Protein AF-A0AAX3JDV5-F1 (afdb_monomer_lite)

Structure (mmCIF, N/CA/C/O backbone):
data_AF-A0AAX3JDV5-F1
#
_entry.id   AF-A0AAX3JDV5-F1
#
loop_
_atom_site.group_PDB
_atom_site.id
_atom_site.type_symbol
_atom_site.label_atom_id
_atom_site.label_alt_id
_atom_site.label_comp_id
_atom_site.label_asym_id
_atom_site.label_entity_id
_atom_site.label_seq_id
_atom_site.pdbx_PDB_ins_code
_atom_site.Cartn_x
_atom_site.Cartn_y
_atom_site.Cartn_z
_atom_site.occupancy
_atom_site.B_iso_or_equiv
_atom_site.auth_seq_id
_atom_site.auth_comp_id
_atom_site.auth_asym_id
_atom_site.auth_atom_id
_atom_site.pdbx_PDB_model_num
ATOM 1 N N . MET A 1 1 ? 34.521 -26.879 -73.288 1.00 40.56 1 MET A N 1
ATOM 2 C CA . MET A 1 1 ? 34.989 -26.476 -71.945 1.00 40.56 1 MET A CA 1
ATOM 3 C C . MET A 1 1 ? 34.857 -24.958 -71.845 1.00 40.56 1 MET A C 1
ATOM 5 O O . MET A 1 1 ? 35.763 -24.247 -72.242 1.00 40.56 1 MET A O 1
ATOM 9 N N . LEU A 1 2 ? 33.688 -24.451 -71.444 1.00 40.28 2 LEU A N 1
ATOM 10 C CA . LEU A 1 2 ? 33.429 -23.014 -71.274 1.00 40.28 2 LEU A CA 1
ATOM 11 C C . LEU A 1 2 ? 32.658 -22.839 -69.963 1.00 40.28 2 LEU A C 1
ATOM 13 O O . LEU A 1 2 ? 31.468 -23.129 -69.880 1.00 40.28 2 LEU A O 1
ATOM 17 N N . LEU A 1 3 ? 33.389 -22.445 -68.921 1.00 43.69 3 LEU A N 1
ATOM 18 C CA . LEU A 1 3 ? 32.857 -22.092 -67.609 1.00 43.69 3 LEU A CA 1
ATOM 19 C C . LEU A 1 3 ? 32.159 -20.732 -67.720 1.00 43.69 3 LEU A C 1
ATOM 21 O O . LEU A 1 3 ? 32.813 -19.690 -67.761 1.00 43.69 3 LEU A O 1
ATOM 25 N N . ALA A 1 4 ? 30.828 -20.742 -67.772 1.00 42.66 4 ALA A N 1
ATOM 26 C CA . ALA A 1 4 ? 30.018 -19.539 -67.645 1.00 42.66 4 ALA A CA 1
ATOM 27 C C . ALA A 1 4 ? 30.110 -19.026 -66.200 1.00 42.66 4 ALA A C 1
ATOM 29 O O . ALA A 1 4 ? 29.504 -19.572 -65.279 1.00 42.66 4 ALA A O 1
ATOM 30 N N . ARG A 1 5 ? 30.907 -17.976 -65.991 1.00 49.28 5 ARG A N 1
ATOM 31 C CA . ARG A 1 5 ? 30.985 -17.255 -64.718 1.00 49.28 5 ARG A CA 1
ATOM 32 C C . ARG A 1 5 ? 29.716 -16.411 -64.584 1.00 49.28 5 ARG A C 1
ATOM 34 O O . ARG A 1 5 ? 29.619 -15.325 -65.148 1.00 49.28 5 ARG A O 1
ATOM 41 N N . GLN A 1 6 ? 28.714 -16.961 -63.907 1.00 55.41 6 GLN A N 1
ATOM 42 C CA . GLN A 1 6 ? 27.425 -16.317 -63.680 1.00 55.41 6 GLN A CA 1
ATOM 43 C C . GLN A 1 6 ? 27.610 -15.201 -62.641 1.00 55.41 6 GLN A C 1
ATOM 45 O O . GLN A 1 6 ? 27.758 -15.454 -61.448 1.00 55.41 6 GLN A O 1
ATOM 50 N N . TRP A 1 7 ? 27.686 -13.956 -63.109 1.00 59.88 7 TRP A N 1
ATOM 51 C CA . TRP A 1 7 ? 27.757 -12.788 -62.238 1.00 59.88 7 TRP A CA 1
ATOM 52 C C . TRP A 1 7 ? 26.386 -12.560 -61.603 1.00 59.88 7 TRP A C 1
ATOM 54 O O . TRP A 1 7 ? 25.386 -12.414 -62.308 1.00 59.88 7 TRP A O 1
ATOM 64 N N . ALA A 1 8 ? 26.332 -12.546 -60.271 1.00 62.59 8 ALA A N 1
ATOM 65 C CA . ALA A 1 8 ? 25.119 -12.182 -59.553 1.00 62.59 8 ALA A CA 1
ATOM 66 C C . ALA A 1 8 ? 24.704 -10.749 -59.945 1.00 62.59 8 ALA A C 1
ATOM 68 O O . ALA A 1 8 ? 25.560 -9.859 -59.978 1.00 62.59 8 ALA A O 1
ATOM 69 N N . PRO A 1 9 ? 23.419 -10.499 -60.247 1.00 75.50 9 PRO A N 1
ATOM 70 C CA . PRO A 1 9 ? 22.960 -9.169 -60.619 1.00 75.50 9 PRO A CA 1
ATOM 71 C C . PRO A 1 9 ? 23.197 -8.191 -59.463 1.00 75.50 9 PRO A C 1
ATOM 73 O O . PRO A 1 9 ? 22.942 -8.506 -58.299 1.00 75.50 9 PRO A O 1
ATOM 76 N N . TRP A 1 10 ? 23.677 -6.987 -59.783 1.00 65.50 10 TRP A N 1
ATOM 77 C CA . TRP A 1 10 ? 24.029 -5.941 -58.812 1.00 65.50 10 TRP A CA 1
ATOM 78 C C . TRP A 1 10 ? 22.911 -5.628 -57.803 1.00 65.50 10 TRP A C 1
ATOM 80 O O . TRP A 1 10 ? 23.190 -5.270 -56.661 1.00 65.50 10 TRP A O 1
ATOM 90 N N . SER A 1 11 ? 21.648 -5.839 -58.179 1.00 68.88 11 SER A N 1
ATOM 91 C CA . SER A 1 11 ? 20.483 -5.724 -57.295 1.00 68.88 11 SER A CA 1
ATOM 92 C C . SER A 1 11 ? 20.517 -6.690 -56.102 1.00 68.88 11 SER A C 1
ATOM 94 O O . SER A 1 11 ? 20.148 -6.295 -54.996 1.00 68.88 11 SER A O 1
ATOM 96 N N . VAL A 1 12 ? 21.009 -7.918 -56.296 1.00 73.69 12 VAL A N 1
ATOM 97 C CA . VAL A 1 12 ? 21.132 -8.948 -55.249 1.00 73.69 12 VAL A CA 1
ATOM 98 C C . VAL A 1 12 ? 22.299 -8.635 -54.314 1.00 73.69 12 VAL A C 1
ATOM 100 O O . VAL A 1 12 ? 22.185 -8.780 -53.100 1.00 73.69 12 VAL A O 1
ATOM 103 N N . VAL A 1 13 ? 23.411 -8.124 -54.847 1.00 75.12 13 VAL A N 1
ATOM 104 C CA . VAL A 1 13 ? 24.546 -7.691 -54.015 1.00 75.12 13 VAL A CA 1
ATOM 105 C C . VAL A 1 13 ? 24.134 -6.521 -53.118 1.00 75.12 13 VAL A C 1
ATOM 107 O O . VAL A 1 13 ? 24.402 -6.527 -51.917 1.00 75.12 13 VAL A O 1
ATOM 110 N N . ILE A 1 14 ? 23.400 -5.548 -53.664 1.00 75.69 14 ILE A N 1
ATOM 111 C CA . ILE A 1 14 ? 22.894 -4.401 -52.901 1.00 75.69 14 ILE A CA 1
ATOM 112 C C . ILE A 1 14 ? 21.869 -4.842 -51.847 1.00 75.69 14 ILE A C 1
ATOM 114 O O . ILE A 1 14 ? 21.900 -4.322 -50.729 1.00 75.69 14 ILE A O 1
ATOM 118 N N . SER A 1 15 ? 20.984 -5.801 -52.151 1.00 74.81 15 SER A N 1
ATOM 119 C CA . SER A 1 15 ? 20.013 -6.301 -51.170 1.00 74.81 15 SER A CA 1
ATOM 120 C C . SER A 1 15 ? 20.701 -7.023 -50.014 1.00 74.81 15 SER A C 1
ATOM 122 O O . SER A 1 15 ? 20.386 -6.737 -48.862 1.00 74.81 15 SER A O 1
ATOM 124 N N . VAL A 1 16 ? 21.691 -7.875 -50.302 1.00 78.44 16 VAL A N 1
ATOM 125 C CA . VAL A 1 16 ? 22.467 -8.599 -49.284 1.00 78.44 16 VAL A CA 1
ATOM 126 C C . VAL A 1 16 ? 23.275 -7.634 -48.419 1.00 78.44 16 VAL A C 1
ATOM 128 O O . VAL A 1 16 ? 23.223 -7.734 -47.198 1.00 78.44 16 VAL A O 1
ATOM 131 N N . VAL A 1 17 ? 23.945 -6.637 -49.007 1.00 77.31 17 VAL A N 1
ATOM 132 C CA . VAL A 1 17 ? 24.688 -5.618 -48.242 1.00 77.31 17 VAL A CA 1
ATOM 133 C C . VAL A 1 17 ? 23.746 -4.779 -47.376 1.00 77.31 17 VAL A C 1
ATOM 135 O O . VAL A 1 17 ? 24.042 -4.510 -46.212 1.00 77.31 17 VAL A O 1
ATOM 138 N N . ARG A 1 18 ? 22.575 -4.393 -47.894 1.00 75.69 18 ARG A N 1
ATOM 139 C CA . ARG A 1 18 ? 21.573 -3.624 -47.137 1.00 75.69 18 ARG A CA 1
ATOM 140 C C . ARG A 1 18 ? 20.968 -4.450 -45.994 1.00 75.69 18 ARG A C 1
ATOM 142 O O . ARG A 1 18 ? 20.710 -3.909 -44.919 1.00 75.69 18 ARG A O 1
ATOM 149 N N . GLN A 1 19 ? 20.783 -5.751 -46.199 1.00 73.31 19 GLN A N 1
ATOM 150 C CA . GLN A 1 19 ? 20.272 -6.686 -45.198 1.00 73.31 19 GLN A CA 1
ATOM 151 C C . GLN A 1 19 ? 21.333 -7.013 -44.135 1.00 73.31 19 GLN A C 1
ATOM 153 O O . GLN A 1 19 ? 21.019 -6.986 -42.949 1.00 73.31 19 GLN A O 1
ATOM 158 N N . ALA A 1 20 ? 22.596 -7.190 -44.530 1.00 71.12 20 ALA A N 1
ATOM 159 C CA . ALA A 1 20 ? 23.731 -7.336 -43.621 1.00 71.12 20 ALA A CA 1
ATOM 160 C C . ALA A 1 20 ? 23.946 -6.072 -42.778 1.00 71.12 20 ALA A C 1
ATOM 162 O O . ALA A 1 20 ? 24.168 -6.173 -41.579 1.00 71.12 20 ALA A O 1
ATOM 163 N N . LYS A 1 21 ? 23.785 -4.876 -43.361 1.00 62.22 21 LYS A N 1
ATOM 164 C CA . LYS A 1 21 ? 23.855 -3.603 -42.627 1.00 62.22 21 LYS A CA 1
ATOM 165 C C . LYS A 1 21 ? 22.701 -3.450 -41.629 1.00 62.22 21 LYS A C 1
ATOM 167 O O . LYS A 1 21 ? 22.937 -3.013 -40.510 1.00 62.22 21 LYS A O 1
ATOM 172 N N . LYS A 1 22 ? 21.475 -3.860 -41.988 1.00 61.47 22 LYS A N 1
ATOM 173 C CA . LYS A 1 22 ? 20.341 -3.930 -41.043 1.00 61.47 22 LYS A CA 1
ATOM 174 C C . LYS A 1 22 ? 20.614 -4.911 -39.900 1.00 61.47 22 LYS A C 1
ATOM 176 O O . LYS A 1 22 ? 20.394 -4.554 -38.753 1.00 61.47 22 LYS A O 1
ATOM 181 N N . GLN A 1 23 ? 21.125 -6.103 -40.202 1.00 57.28 23 GLN A N 1
ATOM 182 C CA . GLN A 1 23 ? 21.488 -7.109 -39.197 1.00 57.28 23 GLN A CA 1
ATOM 183 C C . GLN A 1 23 ? 22.619 -6.618 -38.280 1.00 57.28 23 GLN A C 1
ATOM 185 O O . GLN A 1 23 ? 22.530 -6.789 -37.071 1.00 57.28 23 GLN A O 1
ATOM 190 N N . LEU A 1 24 ? 23.631 -5.927 -38.821 1.00 55.31 24 LEU A N 1
ATOM 191 C CA . LEU A 1 24 ? 24.711 -5.334 -38.028 1.00 55.31 24 LEU A CA 1
ATOM 192 C C . LEU A 1 24 ? 24.201 -4.229 -37.097 1.00 55.31 24 LEU A C 1
ATOM 194 O O . LEU A 1 24 ? 24.620 -4.176 -35.951 1.00 55.31 24 LEU A O 1
ATOM 198 N N . ILE A 1 25 ? 23.288 -3.370 -37.562 1.00 58.47 25 ILE A N 1
ATOM 199 C CA . ILE A 1 25 ? 22.672 -2.316 -36.738 1.00 58.47 25 ILE A CA 1
ATOM 200 C C . ILE A 1 25 ? 21.789 -2.925 -35.641 1.00 58.47 25 ILE A C 1
ATOM 202 O O . ILE A 1 25 ? 21.774 -2.422 -34.527 1.00 58.47 25 ILE A O 1
ATOM 206 N N . ILE A 1 26 ? 21.099 -4.033 -35.916 1.00 58.50 26 ILE A N 1
ATOM 207 C CA . ILE A 1 26 ? 20.294 -4.744 -34.912 1.00 58.50 26 ILE A CA 1
ATOM 208 C C . ILE A 1 26 ? 21.192 -5.431 -33.865 1.00 58.50 26 ILE A C 1
ATOM 210 O O . ILE A 1 26 ? 20.866 -5.409 -32.682 1.00 58.50 26 ILE A O 1
ATOM 214 N N . TYR A 1 27 ? 22.339 -5.990 -34.271 1.00 49.62 27 TYR A N 1
ATOM 215 C CA . TYR A 1 27 ? 23.268 -6.686 -33.367 1.00 49.62 27 TYR A CA 1
ATOM 216 C C . TYR A 1 27 ? 24.228 -5.763 -32.598 1.00 49.62 27 TYR A C 1
ATOM 218 O O . TYR A 1 27 ? 24.607 -6.094 -31.479 1.00 49.62 27 TYR A O 1
ATOM 226 N N . TRP A 1 28 ? 24.620 -4.620 -33.167 1.00 48.56 28 TRP A N 1
ATOM 227 C CA . TRP A 1 28 ? 25.546 -3.655 -32.547 1.00 48.56 28 TRP A CA 1
ATOM 228 C C . TRP A 1 28 ? 24.870 -2.375 -32.037 1.00 48.56 28 TRP A C 1
ATOM 230 O O . TRP A 1 28 ? 25.528 -1.546 -31.416 1.00 48.56 28 TRP A O 1
ATOM 240 N N . GLY A 1 29 ? 23.575 -2.196 -32.305 1.00 50.97 29 GLY A N 1
ATOM 241 C CA . GLY A 1 29 ? 22.819 -0.977 -32.011 1.00 50.97 29 GLY A CA 1
ATOM 242 C C . GLY A 1 29 ? 21.688 -1.150 -31.002 1.00 50.97 29 GLY A C 1
ATOM 243 O O . GLY A 1 29 ? 20.847 -0.266 -30.914 1.00 50.97 29 GLY A O 1
ATOM 244 N N . GLN A 1 30 ? 21.645 -2.244 -30.238 1.00 53.84 30 GLN A N 1
ATOM 245 C CA . GLN A 1 30 ? 20.968 -2.209 -28.941 1.00 53.84 30 GLN A CA 1
ATOM 246 C C . GLN A 1 30 ? 21.926 -1.485 -27.994 1.00 53.84 30 GLN A C 1
ATOM 248 O O . GLN A 1 30 ? 22.953 -2.067 -27.623 1.00 53.84 30 GLN A O 1
ATOM 253 N N . PRO A 1 31 ? 21.689 -0.208 -27.649 1.00 59.12 31 PRO A N 1
ATOM 254 C CA . PRO A 1 31 ? 22.569 0.463 -26.721 1.00 59.12 31 PRO A CA 1
ATOM 255 C C . PRO A 1 31 ? 22.476 -0.333 -25.417 1.00 59.12 31 PRO A C 1
ATOM 257 O O . PRO A 1 31 ? 21.388 -0.597 -24.913 1.00 59.12 31 PRO A O 1
ATOM 260 N N . VAL A 1 32 ? 23.618 -0.776 -24.890 1.00 69.31 32 VAL A N 1
ATOM 261 C CA . VAL A 1 32 ? 23.745 -1.515 -23.616 1.00 69.31 32 VAL A CA 1
ATOM 262 C C . VAL A 1 32 ? 22.827 -0.969 -22.509 1.00 69.31 32 VAL A C 1
ATOM 264 O O . VAL A 1 32 ? 22.349 -1.720 -21.662 1.00 69.31 32 VAL A O 1
ATOM 267 N N . THR A 1 33 ? 22.518 0.326 -22.557 1.00 76.19 33 THR A N 1
ATOM 268 C CA . THR A 1 33 ? 21.541 1.026 -21.722 1.00 76.19 33 THR A CA 1
ATOM 269 C C . THR A 1 33 ? 20.135 0.409 -21.728 1.00 76.19 33 THR A C 1
ATOM 271 O O . THR A 1 33 ? 19.578 0.243 -20.648 1.00 76.19 33 THR A O 1
ATOM 274 N N . GLU A 1 34 ? 19.563 0.010 -22.869 1.00 82.81 34 GLU A N 1
ATOM 275 C CA . GLU A 1 34 ? 18.223 -0.604 -22.947 1.00 82.81 34 GLU A CA 1
ATOM 276 C C . GLU A 1 34 ? 18.157 -1.916 -22.158 1.00 82.81 34 GLU A C 1
ATOM 278 O O . GLU A 1 34 ? 17.225 -2.149 -21.381 1.00 82.81 34 GLU A O 1
ATOM 283 N N . PHE A 1 35 ? 19.195 -2.745 -22.287 1.00 84.81 35 PHE A N 1
ATOM 284 C CA . PHE A 1 35 ? 19.303 -4.010 -21.568 1.00 84.81 35 PHE A CA 1
ATOM 285 C C . PHE A 1 35 ? 19.378 -3.797 -20.047 1.00 84.81 35 PHE A C 1
ATOM 287 O O . PHE A 1 35 ? 18.664 -4.462 -19.287 1.00 84.81 35 PHE A O 1
ATOM 294 N N . TYR A 1 36 ? 20.192 -2.839 -19.587 1.00 87.44 36 TYR A N 1
ATOM 295 C CA . TYR A 1 36 ? 20.288 -2.508 -18.161 1.00 87.44 36 TYR A CA 1
ATOM 296 C C . TYR A 1 36 ? 18.986 -1.912 -17.612 1.00 87.44 36 TYR A C 1
ATOM 298 O O . TYR A 1 36 ? 18.548 -2.317 -16.534 1.00 87.44 36 TYR A O 1
ATOM 306 N N . ILE A 1 37 ? 18.337 -1.004 -18.351 1.00 88.94 37 ILE A N 1
ATOM 307 C CA . ILE A 1 37 ? 17.071 -0.376 -17.939 1.00 88.94 37 ILE A CA 1
ATOM 308 C C . ILE A 1 37 ? 15.963 -1.429 -17.834 1.00 88.94 37 ILE A C 1
ATOM 310 O O . ILE A 1 37 ? 15.257 -1.473 -16.826 1.00 88.94 37 ILE A O 1
ATOM 314 N N . SER A 1 38 ? 15.845 -2.326 -18.819 1.00 90.38 38 SER A N 1
ATOM 315 C CA . SER A 1 38 ? 14.846 -3.400 -18.793 1.00 90.38 38 SER A CA 1
ATOM 316 C C . SER A 1 38 ? 15.052 -4.341 -17.607 1.00 90.38 38 SER A C 1
ATOM 318 O O . SER A 1 38 ? 14.094 -4.715 -16.927 1.00 90.38 38 SER A O 1
ATOM 320 N N . ARG A 1 39 ? 16.301 -4.726 -17.327 1.00 91.88 39 ARG A N 1
ATOM 321 C CA . ARG A 1 39 ? 16.622 -5.639 -16.225 1.00 91.88 39 ARG A CA 1
ATOM 322 C C . ARG A 1 39 ? 16.407 -4.988 -14.857 1.00 91.88 39 ARG A C 1
ATOM 324 O O . ARG A 1 39 ? 15.881 -5.640 -13.957 1.00 91.88 39 ARG A O 1
ATOM 331 N N . ALA A 1 40 ? 16.751 -3.708 -14.713 1.00 92.62 40 ALA A N 1
ATOM 332 C CA . ALA A 1 40 ? 16.466 -2.937 -13.506 1.00 92.62 40 ALA A CA 1
ATOM 333 C C . ALA A 1 40 ? 14.952 -2.784 -13.283 1.00 92.62 40 ALA A C 1
ATOM 335 O O . ALA A 1 40 ? 14.461 -3.080 -12.196 1.00 92.62 40 ALA A O 1
ATOM 336 N N . GLY A 1 41 ? 14.198 -2.402 -14.319 1.00 93.31 41 GLY A N 1
ATOM 337 C CA . GLY A 1 41 ? 12.741 -2.270 -14.252 1.00 93.31 41 GLY A CA 1
ATOM 338 C C . GLY A 1 41 ? 12.046 -3.572 -13.847 1.00 93.31 41 GLY A C 1
ATOM 339 O O . GLY A 1 41 ? 11.175 -3.554 -12.974 1.00 93.31 41 GLY A O 1
ATOM 340 N N . LEU A 1 42 ? 12.479 -4.706 -14.410 1.00 95.06 42 LEU A N 1
ATOM 341 C CA . LEU A 1 42 ? 11.975 -6.031 -14.040 1.00 95.06 42 LEU A CA 1
ATOM 342 C C . LEU A 1 42 ? 12.303 -6.383 -12.583 1.00 95.06 42 LEU A C 1
ATOM 344 O O . LEU A 1 42 ? 11.430 -6.854 -11.856 1.00 95.06 42 LEU A O 1
ATOM 348 N N . PHE A 1 43 ? 13.537 -6.122 -12.142 1.00 96.00 43 PHE A N 1
ATOM 349 C CA . PHE A 1 43 ? 13.949 -6.360 -10.759 1.00 96.00 43 PHE A CA 1
ATOM 350 C C . PHE A 1 43 ? 13.086 -5.575 -9.765 1.00 96.00 43 PHE A C 1
ATOM 352 O O . PHE A 1 43 ? 12.584 -6.154 -8.801 1.00 96.00 43 PHE A O 1
ATOM 359 N N . PHE A 1 44 ? 12.844 -4.285 -10.021 1.00 96.00 44 PHE A N 1
ATOM 360 C CA . PHE A 1 44 ? 11.960 -3.480 -9.177 1.00 96.00 44 PHE A CA 1
ATOM 361 C C . PHE A 1 44 ? 10.521 -4.007 -9.185 1.00 96.00 44 PHE A C 1
ATOM 363 O O . PHE A 1 44 ? 9.900 -4.074 -8.126 1.00 96.00 44 PHE A O 1
ATOM 370 N N . GLY A 1 45 ? 10.008 -4.468 -10.327 1.00 96.25 45 GLY A N 1
ATOM 371 C CA . GLY A 1 45 ? 8.653 -5.019 -10.420 1.00 96.25 45 GLY A CA 1
ATOM 372 C C . GLY A 1 45 ? 8.491 -6.299 -9.596 1.00 96.25 45 GLY A C 1
ATOM 373 O O . GLY A 1 45 ? 7.509 -6.459 -8.864 1.00 96.25 45 GLY A O 1
ATOM 374 N N . LEU A 1 46 ? 9.492 -7.183 -9.646 1.00 97.19 46 LEU A N 1
ATOM 375 C CA . LEU A 1 46 ? 9.542 -8.399 -8.831 1.00 97.19 46 LEU A CA 1
ATOM 376 C C . LEU A 1 46 ? 9.682 -8.080 -7.338 1.00 97.19 46 LEU A C 1
ATOM 378 O O . LEU A 1 46 ? 8.969 -8.663 -6.523 1.00 97.19 46 LEU A O 1
ATOM 382 N N . ALA A 1 47 ? 10.538 -7.122 -6.971 1.00 96.94 47 ALA A N 1
ATOM 383 C CA . ALA A 1 47 ? 10.681 -6.674 -5.587 1.00 96.94 47 ALA A CA 1
ATOM 384 C C . ALA A 1 47 ? 9.368 -6.083 -5.039 1.00 96.94 47 ALA A C 1
ATOM 386 O O . ALA A 1 47 ? 8.948 -6.418 -3.931 1.00 96.94 47 ALA A O 1
ATOM 387 N N . GLY A 1 48 ? 8.668 -5.267 -5.835 1.00 96.81 48 GLY A N 1
ATOM 388 C CA . GLY A 1 48 ? 7.346 -4.742 -5.487 1.00 96.81 48 GLY A CA 1
ATOM 389 C C . GLY A 1 48 ? 6.313 -5.852 -5.283 1.00 96.81 48 GLY A C 1
ATOM 390 O O . GLY A 1 48 ? 5.583 -5.846 -4.290 1.00 96.81 48 GLY A O 1
ATOM 391 N N . SER A 1 49 ? 6.309 -6.852 -6.167 1.00 96.88 49 SER A N 1
ATOM 392 C CA . SER A 1 49 ? 5.439 -8.033 -6.061 1.00 96.88 49 SER A CA 1
ATOM 393 C C . SER A 1 49 ? 5.718 -8.835 -4.789 1.00 96.88 49 SER A C 1
ATOM 395 O O . SER A 1 49 ? 4.788 -9.226 -4.085 1.00 96.88 49 SER A O 1
ATOM 397 N N . PHE A 1 50 ? 6.993 -9.018 -4.446 1.00 97.00 50 PHE A N 1
ATOM 398 C CA . PHE A 1 50 ? 7.417 -9.698 -3.226 1.00 97.00 50 PHE A CA 1
ATOM 399 C C . PHE A 1 50 ? 6.938 -8.973 -1.959 1.00 97.00 50 PHE A C 1
ATOM 401 O O . PHE A 1 50 ? 6.418 -9.611 -1.043 1.00 97.00 50 PHE A O 1
ATOM 408 N N . PHE A 1 51 ? 7.022 -7.638 -1.914 1.00 96.62 51 PHE A N 1
ATOM 409 C CA . PHE A 1 51 ? 6.490 -6.871 -0.784 1.00 96.62 51 PHE A CA 1
ATOM 410 C C . PHE A 1 51 ? 4.971 -7.000 -0.645 1.00 96.62 51 PHE A C 1
ATOM 412 O O . PHE A 1 51 ? 4.495 -7.192 0.475 1.00 96.62 51 PHE A O 1
ATOM 419 N N . ILE A 1 52 ? 4.221 -6.956 -1.756 1.00 95.62 52 ILE A N 1
ATOM 420 C CA . ILE A 1 52 ? 2.764 -7.177 -1.747 1.00 95.62 52 ILE A CA 1
ATOM 421 C C . ILE A 1 52 ? 2.422 -8.590 -1.269 1.00 95.62 52 ILE A C 1
ATOM 423 O O . ILE A 1 52 ? 1.460 -8.771 -0.521 1.00 95.62 52 ILE A O 1
ATOM 427 N N . PHE A 1 53 ? 3.207 -9.587 -1.669 1.00 96.06 53 PHE A N 1
ATOM 428 C CA . PHE A 1 53 ? 3.018 -10.964 -1.231 1.00 96.06 53 PHE A CA 1
ATOM 429 C C . PHE A 1 53 ? 3.216 -11.102 0.284 1.00 96.06 53 PHE A C 1
ATOM 431 O O . PHE A 1 53 ? 2.351 -11.642 0.968 1.00 96.06 53 PHE A O 1
ATOM 438 N N . ILE A 1 54 ? 4.285 -10.529 0.845 1.00 96.00 54 ILE A N 1
ATOM 439 C CA . ILE A 1 54 ? 4.510 -10.528 2.301 1.00 96.00 54 ILE A CA 1
ATOM 440 C C . ILE A 1 54 ? 3.386 -9.792 3.037 1.00 96.00 54 ILE A C 1
ATOM 442 O O . ILE A 1 54 ? 2.888 -10.282 4.056 1.00 96.00 54 ILE A O 1
ATOM 446 N N . SER A 1 55 ? 2.955 -8.625 2.546 1.00 95.50 55 SER A N 1
ATOM 447 C CA . SER A 1 55 ? 1.893 -7.873 3.218 1.00 95.50 55 SER A CA 1
ATOM 448 C C . SER A 1 55 ? 0.547 -8.593 3.198 1.00 95.50 55 SER A C 1
ATOM 450 O O . SER A 1 55 ? -0.252 -8.371 4.107 1.00 95.50 55 SER A O 1
ATOM 452 N N . PHE A 1 56 ? 0.309 -9.488 2.234 1.00 95.56 56 PHE A N 1
ATOM 453 C CA . PHE A 1 56 ? -0.884 -10.333 2.220 1.00 95.56 56 PHE A CA 1
ATOM 454 C C . PHE A 1 56 ? -0.916 -11.282 3.419 1.00 95.56 56 PHE A C 1
ATOM 456 O O . PHE A 1 56 ? -1.921 -11.328 4.127 1.00 95.56 56 PHE A O 1
ATOM 463 N N . PHE A 1 57 ? 0.188 -11.973 3.716 1.00 95.31 57 PHE A N 1
ATOM 464 C CA . PHE A 1 57 ? 0.259 -12.825 4.909 1.00 95.31 57 PHE A CA 1
ATOM 465 C C . PHE A 1 57 ? 0.132 -12.011 6.190 1.00 95.31 57 PHE A C 1
ATOM 467 O O . PHE A 1 57 ? -0.601 -12.402 7.096 1.00 95.31 57 PHE A O 1
ATOM 474 N N . LEU A 1 58 ? 0.785 -10.846 6.252 1.00 95.00 58 LEU A N 1
ATOM 475 C CA . LEU A 1 58 ? 0.668 -9.955 7.403 1.00 95.00 58 LEU A CA 1
ATOM 476 C C . LEU A 1 58 ? -0.792 -9.547 7.657 1.00 95.00 58 LEU A C 1
ATOM 478 O O . LEU A 1 58 ? -1.235 -9.556 8.804 1.00 95.00 58 LEU A O 1
ATOM 482 N N . TYR A 1 59 ? -1.552 -9.243 6.602 1.00 94.75 59 TYR A N 1
ATOM 483 C CA . TYR A 1 59 ? -2.990 -8.997 6.699 1.00 94.75 59 TYR A CA 1
ATOM 484 C C . TYR A 1 59 ? -3.757 -10.248 7.135 1.00 94.75 59 TYR A C 1
ATOM 486 O O . TYR A 1 59 ? -4.551 -10.172 8.066 1.00 94.75 59 TYR A O 1
ATOM 494 N N . ALA A 1 60 ? -3.508 -11.399 6.508 1.00 94.44 60 ALA A N 1
ATOM 495 C CA . ALA A 1 60 ? -4.226 -12.637 6.796 1.00 94.44 60 ALA A CA 1
ATOM 496 C C . ALA A 1 60 ? -4.099 -13.052 8.272 1.00 94.44 60 ALA A C 1
ATOM 498 O O . ALA A 1 60 ? -5.103 -13.386 8.902 1.00 94.44 60 ALA A O 1
ATOM 499 N N . PHE A 1 61 ? -2.896 -12.954 8.848 1.00 95.31 61 PHE A N 1
ATOM 500 C CA . PHE A 1 61 ? -2.663 -13.260 10.262 1.00 95.31 61 PHE A CA 1
ATOM 501 C C . PHE A 1 61 ? -3.349 -12.271 11.215 1.00 95.31 61 PHE A C 1
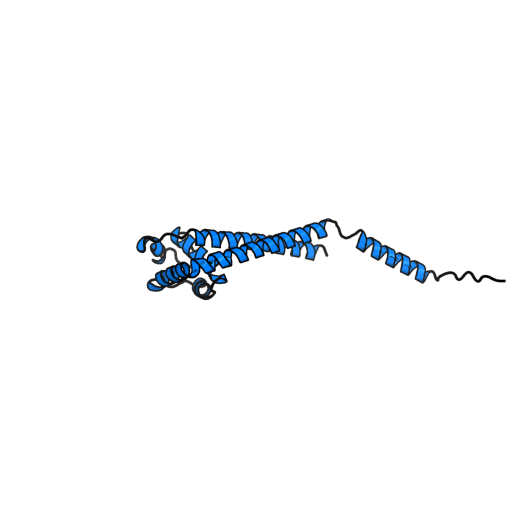ATOM 503 O O . PHE A 1 61 ? -3.842 -12.680 12.263 1.00 95.31 61 PHE A O 1
ATOM 510 N N . ASN A 1 62 ? -3.426 -10.988 10.849 1.00 94.75 62 ASN A N 1
ATOM 511 C CA . ASN A 1 62 ? -3.995 -9.934 11.698 1.00 94.75 62 ASN A CA 1
ATOM 512 C C . ASN A 1 62 ? -5.445 -9.573 11.332 1.00 94.75 62 ASN A C 1
ATOM 514 O O . ASN A 1 62 ? -6.003 -8.617 11.870 1.00 94.75 62 ASN A O 1
ATOM 518 N N . ARG A 1 63 ? -6.090 -10.346 10.446 1.00 92.94 63 ARG A N 1
ATOM 519 C CA . ARG A 1 63 ? -7.432 -10.047 9.928 1.00 92.94 63 ARG A CA 1
ATOM 520 C C . ARG A 1 63 ? -8.472 -9.904 11.039 1.00 92.94 63 ARG A C 1
ATOM 522 O O . ARG A 1 63 ? -9.275 -8.985 11.002 1.00 92.94 63 ARG A O 1
ATOM 529 N N . LYS A 1 64 ? -8.423 -10.763 12.061 1.00 92.69 64 LYS A N 1
ATOM 530 C CA . LYS A 1 64 ? -9.359 -10.696 13.198 1.00 92.69 64 LYS A CA 1
ATOM 531 C C . LYS A 1 64 ? -9.233 -9.386 13.981 1.00 92.69 64 LYS A C 1
ATOM 533 O O . LYS A 1 64 ? -10.234 -8.818 14.403 1.00 92.69 64 LYS A O 1
ATOM 538 N N . GLU A 1 65 ? -8.005 -8.916 14.181 1.00 92.12 65 GLU A N 1
ATOM 539 C CA . GLU A 1 65 ? -7.738 -7.659 14.882 1.00 92.12 65 GLU A CA 1
ATOM 540 C C . GLU A 1 65 ? -8.167 -6.455 14.037 1.00 92.12 65 GLU A C 1
ATOM 542 O O . GLU A 1 65 ? -8.770 -5.516 14.552 1.00 92.12 65 GLU A O 1
ATOM 547 N N . TYR A 1 66 ? -7.917 -6.520 12.728 1.00 92.94 66 TYR A N 1
ATOM 548 C CA . TYR A 1 66 ? -8.387 -5.537 11.759 1.00 92.94 66 TYR A CA 1
ATOM 549 C C . TYR A 1 66 ? -9.916 -5.413 11.751 1.00 92.94 66 TYR A C 1
ATOM 551 O O . TYR A 1 66 ? -10.438 -4.306 11.887 1.00 92.94 66 TYR A O 1
ATOM 559 N N . ASP A 1 67 ? -10.626 -6.538 11.655 1.00 92.12 67 ASP A N 1
ATOM 560 C CA . ASP A 1 67 ? -12.090 -6.567 11.622 1.00 92.12 67 ASP A CA 1
ATOM 561 C C . ASP A 1 67 ? -12.676 -6.026 12.941 1.00 92.12 67 ASP A C 1
ATOM 563 O O . ASP A 1 67 ? -13.611 -5.225 12.918 1.00 92.12 67 ASP A O 1
ATOM 567 N N . LYS A 1 68 ? -12.064 -6.363 14.088 1.00 92.88 68 LYS A N 1
ATOM 568 C CA . LYS A 1 68 ? -12.440 -5.817 15.404 1.00 92.88 68 LYS A CA 1
ATOM 569 C C . LYS A 1 68 ? -12.232 -4.302 15.495 1.00 92.88 68 LYS A C 1
ATOM 571 O O . LYS A 1 68 ? -13.063 -3.595 16.059 1.00 92.88 68 LYS A O 1
ATOM 576 N N . LEU A 1 69 ? -11.119 -3.786 14.972 1.00 92.56 69 LEU A N 1
ATOM 577 C CA . LEU A 1 69 ? -10.851 -2.345 14.978 1.00 92.56 69 LEU A CA 1
ATOM 578 C C . LEU A 1 69 ? -11.887 -1.590 14.135 1.00 92.56 69 LEU A C 1
ATOM 580 O O . LEU A 1 69 ? -12.363 -0.531 14.540 1.00 92.56 69 LEU A O 1
ATOM 584 N N . ILE A 1 70 ? -12.254 -2.151 12.982 1.00 92.50 70 ILE A N 1
ATOM 585 C CA . ILE A 1 70 ? -13.287 -1.589 12.112 1.00 92.50 70 ILE A CA 1
ATOM 586 C C . ILE A 1 70 ? -14.652 -1.611 12.790 1.00 92.50 70 ILE A C 1
ATOM 588 O O . ILE A 1 70 ? -15.335 -0.590 12.768 1.00 92.50 70 ILE A O 1
ATOM 592 N N . SER A 1 71 ? -15.043 -2.729 13.406 1.00 92.50 71 SER A N 1
ATOM 593 C CA . SER A 1 71 ? -16.344 -2.828 14.069 1.00 92.50 71 SER A CA 1
ATOM 594 C C . SER A 1 71 ? -16.471 -1.825 15.216 1.00 92.50 71 SER A C 1
ATOM 596 O O . SER A 1 71 ? -17.489 -1.150 15.314 1.00 92.50 71 SER A O 1
ATOM 598 N N . LEU A 1 72 ? -15.415 -1.660 16.024 1.00 92.62 72 LEU A N 1
ATOM 599 C CA . LEU A 1 72 ? -15.376 -0.668 17.106 1.00 92.62 72 LEU A CA 1
ATOM 600 C C . LEU A 1 72 ? -15.485 0.768 16.588 1.00 92.62 72 LEU A C 1
ATOM 602 O O . LEU A 1 72 ? -16.107 1.616 17.219 1.00 92.62 72 LEU A O 1
ATOM 606 N N . PHE A 1 73 ? -14.875 1.063 15.439 1.00 91.81 73 PHE A N 1
ATOM 607 C CA . PHE A 1 73 ? -15.013 2.383 14.833 1.00 91.81 73 PHE A CA 1
ATOM 608 C C . PHE A 1 73 ? -16.446 2.618 14.336 1.00 91.81 73 PHE A C 1
ATOM 610 O O . PHE A 1 73 ? -17.016 3.676 14.597 1.00 91.81 73 PHE A O 1
ATOM 617 N N . LEU A 1 74 ? -17.030 1.623 13.661 1.00 91.69 74 LEU A N 1
ATOM 618 C CA . LEU A 1 74 ? -18.373 1.695 13.079 1.00 91.69 74 LEU A CA 1
ATOM 619 C C . LEU A 1 74 ? -19.506 1.739 14.109 1.00 91.69 74 LEU A C 1
ATOM 621 O O . LEU A 1 74 ? -20.595 2.202 13.783 1.00 91.69 74 LEU A O 1
ATOM 625 N N . GLU A 1 75 ? -19.257 1.296 15.341 1.00 91.81 75 GLU A N 1
ATOM 626 C CA . GLU A 1 75 ? -20.231 1.362 16.435 1.00 91.81 75 GLU A CA 1
ATOM 627 C C . GLU A 1 75 ? -20.634 2.807 16.766 1.00 91.81 75 GLU A C 1
ATOM 629 O O . GLU A 1 75 ? -21.793 3.080 17.074 1.00 91.81 75 GLU A O 1
ATOM 634 N N . LYS A 1 76 ? -19.685 3.746 16.668 1.00 89.50 76 LYS A N 1
ATOM 635 C CA . LYS A 1 76 ? -19.885 5.148 17.067 1.00 89.50 76 LYS A CA 1
ATOM 636 C C . LYS A 1 76 ? -19.708 6.149 15.927 1.00 89.50 76 LYS A C 1
ATOM 638 O O . LYS A 1 76 ? -20.233 7.260 15.997 1.00 89.50 76 LYS A O 1
ATOM 643 N N . TYR A 1 77 ? -18.974 5.786 14.879 1.00 89.88 77 TYR A N 1
ATOM 644 C CA . TYR A 1 77 ? -18.584 6.699 13.810 1.00 89.88 77 TYR A CA 1
ATOM 645 C C . TYR A 1 77 ? -18.834 6.092 12.434 1.00 89.88 77 TYR A C 1
ATOM 647 O O . TYR A 1 77 ? -18.769 4.886 12.235 1.00 89.88 77 TYR A O 1
ATOM 655 N N . GLN A 1 78 ? -19.059 6.945 11.439 1.00 87.81 78 GLN A N 1
ATOM 656 C CA . GLN A 1 78 ? -19.148 6.517 10.046 1.00 87.81 78 GLN A CA 1
ATOM 657 C C . GLN A 1 78 ? -17.856 6.843 9.302 1.00 87.81 78 GLN A C 1
ATOM 659 O O . GLN A 1 78 ? -17.239 7.890 9.522 1.00 87.81 78 GLN A O 1
ATOM 664 N N . PHE A 1 79 ? -17.442 5.954 8.396 1.00 86.75 79 PHE A N 1
ATOM 665 C CA . PHE A 1 79 ? -16.301 6.243 7.537 1.00 86.75 79 PHE A CA 1
ATOM 666 C C . PHE A 1 79 ? -16.657 7.326 6.516 1.00 86.75 79 PHE A C 1
ATOM 668 O O . PHE A 1 79 ? -17.649 7.181 5.797 1.00 86.75 79 PHE A O 1
ATOM 675 N N . PRO A 1 80 ? -15.829 8.374 6.377 1.00 84.75 80 PRO A N 1
ATOM 676 C CA . PRO A 1 80 ? -15.998 9.323 5.290 1.00 84.75 80 PRO A CA 1
ATOM 677 C C . PRO A 1 80 ? -15.713 8.634 3.946 1.00 84.75 80 PRO A C 1
ATOM 679 O O . PRO A 1 80 ? -14.802 7.803 3.863 1.00 84.75 80 PRO A O 1
ATOM 682 N N . PRO A 1 81 ? -16.410 8.986 2.859 1.00 82.56 81 PRO A N 1
ATOM 683 C CA . PRO A 1 81 ? -15.969 8.631 1.514 1.00 82.56 81 PRO A CA 1
ATOM 684 C C . PRO A 1 81 ? -14.557 9.201 1.260 1.00 82.56 81 PRO A C 1
ATOM 686 O O . PRO A 1 81 ? -14.304 10.350 1.626 1.00 82.56 81 PRO A O 1
ATOM 689 N N . PRO A 1 82 ? -13.604 8.452 0.668 1.00 84.88 82 PRO A N 1
ATOM 690 C CA . PRO A 1 82 ? -13.726 7.125 0.046 1.00 84.88 82 PRO A CA 1
ATOM 691 C C . PRO A 1 82 ? -13.467 5.924 0.984 1.00 84.88 82 PRO A C 1
ATOM 693 O O . PRO A 1 82 ? -13.464 4.782 0.534 1.00 84.88 82 PRO A O 1
ATOM 696 N N . TYR A 1 83 ? -13.231 6.129 2.282 1.00 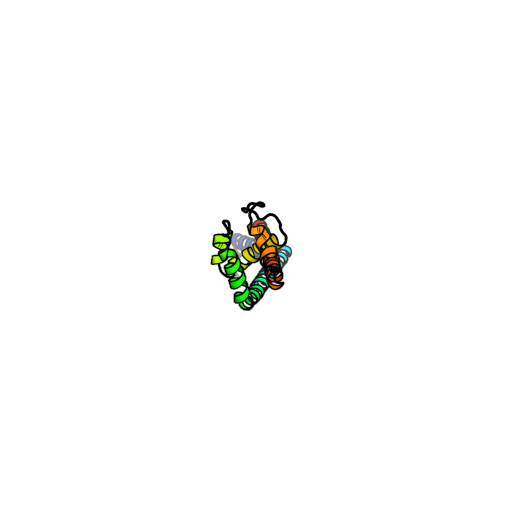85.38 83 TYR A N 1
ATOM 697 C CA . TYR A 1 83 ? -12.911 5.045 3.228 1.00 85.38 83 TYR A CA 1
ATOM 698 C C . TYR A 1 83 ? -14.089 4.099 3.484 1.00 85.38 83 TYR A C 1
ATOM 700 O O . TYR A 1 83 ? -13.887 2.918 3.774 1.00 85.38 83 TYR A O 1
ATOM 708 N N . SER A 1 84 ? -15.316 4.579 3.275 1.00 83.81 84 SER A N 1
ATOM 709 C CA . SER A 1 84 ? -16.508 3.732 3.203 1.00 83.81 84 SER A CA 1
ATOM 710 C C . SER A 1 84 ? -16.409 2.666 2.105 1.00 83.81 84 SER A C 1
ATOM 712 O O . SER A 1 84 ? -16.910 1.568 2.292 1.00 83.81 84 SER A O 1
ATOM 714 N N . PHE A 1 85 ? -15.700 2.918 1.005 1.00 86.19 85 PHE A N 1
ATOM 715 C CA . PHE A 1 85 ? -15.423 1.888 0.003 1.00 86.19 85 PHE A CA 1
ATOM 716 C C . PHE A 1 85 ? -14.253 0.992 0.426 1.00 86.19 85 PHE A C 1
ATOM 718 O O . PHE A 1 85 ? -14.319 -0.232 0.319 1.00 86.19 85 PHE A O 1
ATOM 725 N N . TYR A 1 86 ? -13.182 1.583 0.962 1.00 85.69 86 TYR A N 1
ATOM 726 C CA . TYR A 1 86 ? -11.977 0.826 1.301 1.00 85.69 86 TYR A CA 1
ATOM 727 C C . TYR A 1 86 ? -12.192 -0.226 2.389 1.00 85.69 86 TYR A C 1
ATOM 729 O O . TYR A 1 86 ? -11.607 -1.298 2.287 1.00 85.69 86 TYR A O 1
ATOM 737 N N . HIS A 1 87 ? -13.046 0.000 3.389 1.00 83.62 87 HIS A N 1
ATOM 738 C CA . HIS A 1 87 ? -13.280 -1.043 4.394 1.00 83.62 87 HIS A CA 1
ATOM 739 C C . HIS A 1 87 ? -13.955 -2.304 3.809 1.00 83.62 87 HIS A C 1
ATOM 741 O O . HIS A 1 87 ? -13.751 -3.394 4.338 1.00 83.62 87 HIS A O 1
ATOM 747 N N . MET A 1 88 ? -14.680 -2.183 2.686 1.00 85.25 88 MET A N 1
ATOM 748 C CA . MET A 1 88 ? -15.313 -3.308 1.980 1.00 85.25 88 MET A CA 1
ATOM 749 C C . MET A 1 88 ? -14.356 -4.034 1.023 1.00 85.25 88 MET A C 1
ATOM 751 O O . MET A 1 88 ? -14.563 -5.200 0.699 1.00 85.25 88 MET A O 1
ATOM 755 N N . ALA A 1 89 ? -13.278 -3.377 0.588 1.00 87.12 89 ALA A N 1
ATOM 756 C CA . ALA A 1 89 ? -12.347 -3.888 -0.423 1.00 87.12 89 ALA A CA 1
ATOM 757 C C . ALA A 1 89 ? -11.341 -4.943 0.101 1.00 87.12 89 ALA A C 1
ATOM 759 O O . ALA A 1 89 ? -10.363 -5.271 -0.578 1.00 87.12 89 ALA A O 1
ATOM 760 N N . GLY A 1 90 ? -11.542 -5.464 1.316 1.00 88.38 90 GLY A N 1
ATOM 761 C CA . GLY A 1 90 ? -10.705 -6.506 1.915 1.00 88.38 90 GLY A CA 1
ATOM 762 C C . GLY A 1 90 ? -9.228 -6.107 2.003 1.00 88.38 90 GLY A C 1
ATOM 763 O O . GLY A 1 90 ? -8.893 -5.007 2.441 1.00 88.38 90 GLY A O 1
ATOM 764 N N . TYR A 1 91 ? -8.334 -6.996 1.565 1.00 89.88 91 TYR A N 1
ATOM 765 C CA . TYR A 1 91 ? -6.882 -6.791 1.623 1.00 89.88 91 TYR A CA 1
ATOM 766 C C . TYR A 1 91 ? -6.405 -5.508 0.918 1.00 89.88 91 TYR A C 1
ATOM 768 O O . TYR A 1 91 ? -5.600 -4.760 1.472 1.00 89.88 91 TYR A O 1
ATOM 776 N N . PHE A 1 92 ? -6.923 -5.220 -0.280 1.00 89.19 92 PHE A N 1
ATOM 777 C CA . PHE A 1 92 ? -6.540 -4.022 -1.039 1.00 89.19 92 PHE A CA 1
ATOM 778 C C . PHE A 1 92 ? -6.985 -2.735 -0.330 1.00 89.19 92 PHE A C 1
ATOM 780 O O . PHE A 1 92 ? -6.294 -1.716 -0.369 1.00 89.19 92 PHE A O 1
ATOM 787 N N . GLY A 1 93 ? -8.119 -2.794 0.369 1.00 90.31 93 GLY A N 1
ATOM 788 C CA . GLY A 1 93 ? -8.618 -1.709 1.203 1.00 90.31 93 GLY A CA 1
ATOM 789 C C . GLY A 1 93 ? -7.877 -1.546 2.530 1.00 90.31 93 GLY A C 1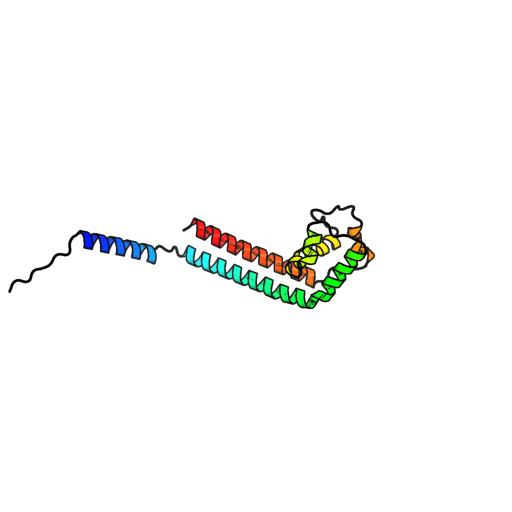
ATOM 790 O O . GLY A 1 93 ? -7.713 -0.421 3.011 1.00 90.31 93 GLY A O 1
ATOM 791 N N . ALA A 1 94 ? -7.358 -2.644 3.088 1.00 92.06 94 ALA A N 1
ATOM 792 C CA . ALA A 1 94 ? -6.671 -2.663 4.376 1.00 92.06 94 ALA A CA 1
ATOM 793 C C . ALA A 1 94 ? -5.486 -1.694 4.422 1.00 92.06 94 ALA A C 1
ATOM 795 O O . ALA A 1 94 ? -5.290 -1.023 5.429 1.00 92.06 94 ALA A O 1
ATOM 796 N N . TYR A 1 95 ? -4.748 -1.528 3.321 1.00 92.69 95 TYR A N 1
ATOM 797 C CA . TYR A 1 95 ? -3.691 -0.519 3.232 1.00 92.69 95 TYR A CA 1
ATOM 798 C C . TYR A 1 95 ? -4.197 0.906 3.510 1.00 92.69 95 TYR A C 1
ATOM 800 O O . TYR A 1 95 ? -3.624 1.629 4.335 1.00 92.69 95 TYR A O 1
ATOM 808 N N . GLN A 1 96 ? -5.283 1.310 2.846 1.00 92.19 96 GLN A N 1
ATOM 809 C CA . GLN A 1 96 ? -5.851 2.650 3.002 1.00 92.19 96 GLN A CA 1
ATOM 810 C C . GLN A 1 96 ? -6.443 2.834 4.401 1.00 92.19 96 GLN A C 1
ATOM 812 O O . GLN A 1 96 ? -6.243 3.880 5.021 1.00 92.19 96 GLN A O 1
ATOM 817 N N . MET A 1 97 ? -7.086 1.794 4.934 1.00 93.44 97 MET A N 1
ATOM 818 C CA . MET A 1 97 ? -7.642 1.794 6.287 1.00 93.44 97 MET A CA 1
ATOM 819 C C . MET A 1 97 ? -6.553 1.850 7.363 1.00 93.44 97 MET A C 1
ATOM 821 O O . MET A 1 97 ? -6.652 2.640 8.299 1.00 93.44 97 MET A O 1
ATOM 825 N N . CYS A 1 98 ? -5.457 1.105 7.217 1.00 93.44 98 CYS A N 1
ATOM 826 C CA . CYS A 1 98 ? -4.317 1.200 8.126 1.00 93.44 98 CYS A CA 1
ATOM 827 C C . CYS A 1 98 ? -3.752 2.623 8.148 1.00 93.44 98 CYS A C 1
ATOM 829 O O . CYS A 1 98 ? -3.515 3.173 9.221 1.00 93.44 98 CYS A O 1
ATOM 831 N N . ARG A 1 99 ? -3.589 3.263 6.983 1.00 92.12 99 ARG A N 1
ATOM 832 C CA . ARG A 1 99 ? -3.135 4.662 6.912 1.00 92.12 99 ARG A CA 1
ATOM 833 C C . ARG A 1 99 ? -4.126 5.640 7.528 1.00 92.12 99 ARG A C 1
ATOM 835 O O . ARG A 1 99 ? -3.685 6.599 8.160 1.00 92.12 99 ARG A O 1
ATOM 842 N N . PHE A 1 100 ? -5.425 5.408 7.353 1.00 92.31 100 PHE A N 1
ATOM 843 C CA . PHE A 1 100 ? -6.478 6.181 8.005 1.00 92.31 100 PHE A CA 1
ATOM 844 C C . PHE A 1 100 ? -6.322 6.128 9.524 1.00 92.31 100 PHE A C 1
ATOM 846 O O . PHE A 1 100 ? -6.138 7.168 10.148 1.00 92.31 100 PHE A O 1
ATOM 853 N N . PHE A 1 101 ? -6.276 4.927 10.102 1.00 93.06 101 PHE A N 1
ATOM 854 C CA . PHE A 1 101 ? -6.147 4.737 11.545 1.00 93.06 101 PHE A CA 1
ATOM 855 C C . PHE A 1 101 ? -4.813 5.248 12.105 1.00 93.06 101 PHE A C 1
ATOM 857 O O . PHE A 1 101 ? -4.816 5.888 13.151 1.00 93.06 101 PHE A O 1
ATOM 864 N N . ILE A 1 102 ? -3.691 5.065 11.394 1.00 92.81 102 ILE A N 1
ATOM 865 C CA . ILE A 1 102 ? -2.392 5.657 11.770 1.00 92.81 102 ILE A CA 1
ATOM 866 C C . ILE A 1 102 ? -2.493 7.188 11.828 1.00 92.81 102 ILE A C 1
ATOM 868 O O . ILE A 1 102 ? -1.991 7.817 12.755 1.00 92.81 102 ILE A O 1
ATOM 872 N N . LYS A 1 103 ? -3.123 7.826 10.835 1.00 91.38 103 LYS A N 1
ATOM 873 C CA . LYS A 1 103 ? -3.288 9.287 10.842 1.00 91.38 103 LYS A CA 1
ATOM 874 C C . LYS A 1 103 ? -4.243 9.743 11.938 1.00 91.38 103 LYS A C 1
ATOM 876 O O . LYS A 1 103 ? -3.953 10.744 12.591 1.00 91.38 103 LYS A O 1
ATOM 881 N N . LEU A 1 104 ? -5.328 9.001 12.145 1.00 91.38 104 LEU A N 1
ATOM 882 C CA . LEU A 1 104 ? -6.326 9.275 13.170 1.00 91.38 104 LEU A CA 1
ATOM 883 C C . LEU A 1 104 ? -5.700 9.212 14.568 1.00 91.38 104 LEU A C 1
ATOM 885 O O . LEU A 1 104 ? -5.864 10.143 15.346 1.00 91.38 104 LEU A O 1
ATOM 889 N N . SER A 1 105 ? -4.885 8.190 14.851 1.00 90.62 105 SER A N 1
ATOM 890 C CA . SER A 1 105 ? -4.193 8.051 16.140 1.00 90.62 105 SER A CA 1
ATOM 891 C C . SER A 1 105 ? -3.148 9.137 16.387 1.00 90.62 105 SER A C 1
ATOM 893 O O . SER A 1 105 ? -2.838 9.450 17.529 1.00 90.62 105 SER A O 1
ATOM 895 N N . MET A 1 106 ? -2.578 9.708 15.323 1.00 90.06 106 MET A N 1
ATOM 896 C CA . MET A 1 106 ? -1.641 10.832 15.406 1.00 90.06 106 MET A CA 1
ATOM 897 C C . MET A 1 106 ? -2.342 12.199 15.390 1.00 90.06 106 MET A C 1
ATOM 899 O O . MET A 1 106 ? -1.659 13.219 15.299 1.00 90.06 106 MET A O 1
ATOM 903 N N . ASN A 1 107 ? -3.678 12.235 15.396 1.00 85.88 107 ASN A N 1
ATOM 904 C CA . ASN A 1 107 ? -4.482 13.446 15.232 1.00 85.88 107 ASN A CA 1
ATOM 905 C C . ASN A 1 107 ? -4.074 14.297 14.004 1.00 85.88 107 ASN A C 1
ATOM 907 O O . ASN A 1 107 ? -4.096 15.531 14.011 1.00 85.88 107 ASN A O 1
ATOM 911 N N . LYS A 1 108 ? -3.627 13.627 12.932 1.00 86.88 108 LYS A N 1
ATOM 912 C CA . LYS A 1 108 ? -3.194 14.269 11.685 1.00 86.88 108 LYS A CA 1
ATOM 913 C C . LYS A 1 108 ? -4.373 14.436 10.744 1.00 86.88 108 LYS A C 1
ATOM 915 O O . LYS A 1 108 ? -5.190 13.535 10.612 1.00 86.88 108 LYS A O 1
ATOM 920 N N . ARG A 1 109 ? -4.395 15.547 10.001 1.00 83.69 109 ARG A N 1
ATOM 921 C CA . ARG A 1 109 ? -5.446 15.831 9.016 1.00 83.69 109 ARG A CA 1
ATOM 922 C C . ARG A 1 109 ? -5.558 14.702 7.982 1.00 83.69 109 ARG A C 1
ATOM 924 O O . ARG A 1 109 ? -4.586 14.356 7.301 1.00 83.69 109 ARG A O 1
ATOM 931 N N . ILE A 1 110 ? -6.763 14.163 7.850 1.00 86.62 110 ILE A N 1
ATOM 932 C CA . ILE A 1 110 ? -7.137 13.166 6.846 1.00 86.62 110 ILE A CA 1
ATOM 933 C C . ILE A 1 110 ? -7.871 13.889 5.708 1.00 86.62 110 ILE A C 1
ATOM 935 O O . ILE A 1 110 ? -8.733 14.731 5.950 1.00 86.62 110 ILE A O 1
ATOM 939 N N . SER A 1 111 ? -7.496 13.605 4.456 1.00 74.25 111 SER A N 1
ATOM 940 C CA . SER A 1 111 ? -8.177 14.186 3.290 1.00 74.25 111 SER A CA 1
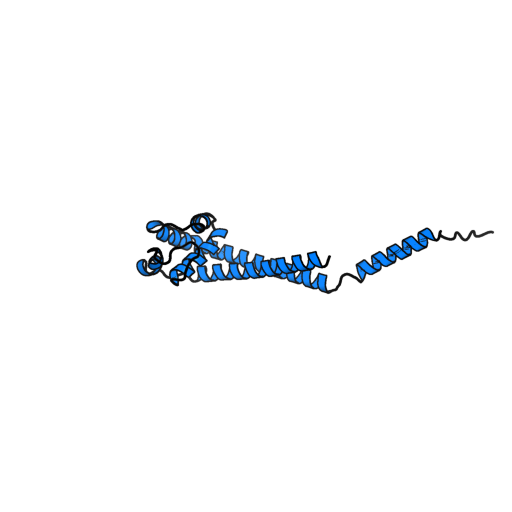ATOM 941 C C . SER A 1 111 ? -9.621 13.690 3.239 1.00 74.25 111 SER A C 1
ATOM 943 O O . SER A 1 111 ? -9.852 12.511 3.505 1.00 74.25 111 SER A O 1
ATOM 945 N N . ALA A 1 112 ? -10.561 14.577 2.910 1.00 71.00 112 ALA A N 1
ATOM 946 C CA . ALA A 1 112 ? -12.006 14.329 2.957 1.00 71.00 112 ALA A CA 1
ATOM 947 C C . ALA A 1 112 ? -12.586 14.049 4.363 1.00 71.00 112 ALA A C 1
ATOM 949 O O . ALA A 1 112 ? -13.682 13.508 4.479 1.00 71.00 112 ALA A O 1
ATOM 950 N N . PHE A 1 113 ? -11.890 14.444 5.440 1.00 78.81 113 PHE A N 1
ATOM 951 C CA . PHE A 1 113 ? -12.412 14.333 6.804 1.00 78.81 113 PHE A CA 1
ATOM 952 C C . PHE A 1 113 ? -12.249 15.629 7.601 1.00 78.81 113 PHE A C 1
ATOM 954 O O . PHE A 1 113 ? -11.162 16.213 7.638 1.00 78.81 113 PHE A O 1
ATOM 961 N N . ASN A 1 114 ? -13.330 16.081 8.246 1.00 79.88 114 ASN A N 1
ATOM 962 C CA . ASN A 1 114 ? -13.314 17.298 9.055 1.00 79.88 114 ASN A CA 1
ATOM 963 C C . ASN A 1 114 ? -12.496 17.079 10.338 1.00 79.88 114 ASN A C 1
ATOM 965 O O . ASN A 1 114 ? -12.716 16.093 11.037 1.00 79.88 114 ASN A O 1
ATOM 969 N N . LYS A 1 115 ? -11.569 17.996 10.646 1.00 79.69 115 LYS A N 1
ATOM 970 C CA . LYS A 1 115 ? -10.719 17.942 11.845 1.00 79.69 115 LYS A CA 1
ATOM 971 C C . LYS A 1 115 ? -11.519 18.120 13.138 1.00 79.69 115 LYS A C 1
ATOM 973 O O . LYS A 1 115 ? -11.139 17.551 14.152 1.00 79.69 115 LYS A O 1
ATOM 978 N N . ASP A 1 116 ? -12.645 18.820 13.066 1.00 79.69 116 ASP A N 1
ATOM 979 C CA . ASP A 1 116 ? -13.531 19.043 14.214 1.00 79.69 116 ASP A CA 1
ATOM 980 C C . ASP A 1 116 ? -14.459 17.843 14.476 1.00 79.69 116 ASP A C 1
ATOM 982 O O . ASP A 1 116 ? -15.326 17.885 15.345 1.00 79.69 116 ASP A O 1
ATOM 986 N N . SER A 1 117 ? -14.298 16.756 13.713 1.00 81.88 117 SER A N 1
ATOM 987 C CA . SER A 1 117 ? -15.070 15.535 13.906 1.00 81.88 117 SER A CA 1
ATOM 988 C C . SER A 1 117 ? -14.718 14.864 15.240 1.00 81.88 117 SER A C 1
ATOM 990 O O . SER A 1 117 ? -13.532 14.645 15.519 1.00 81.88 117 SER A O 1
ATOM 992 N N . PRO A 1 118 ? -15.721 14.405 16.015 1.00 86.69 118 PRO A N 1
ATOM 993 C CA . PRO A 1 118 ? -15.493 13.658 17.250 1.00 86.69 118 PRO A CA 1
ATOM 994 C C . PRO A 1 118 ? -14.818 12.301 17.009 1.00 86.69 118 PRO A C 1
ATOM 996 O O . PRO A 1 118 ? -14.440 11.625 17.951 1.00 86.69 118 PRO A O 1
ATOM 999 N N . ALA A 1 119 ? -14.635 11.859 15.764 1.00 86.69 119 ALA A N 1
ATOM 1000 C CA . ALA A 1 119 ? -13.912 10.621 15.485 1.00 86.69 119 ALA A CA 1
ATOM 1001 C C . ALA A 1 119 ? -12.408 10.709 15.793 1.00 86.69 119 ALA A C 1
ATOM 1003 O O . ALA A 1 119 ? -11.764 9.676 15.965 1.00 86.69 119 ALA A O 1
ATOM 1004 N N . TYR A 1 120 ? -11.821 11.910 15.878 1.00 87.25 120 TYR A N 1
ATOM 1005 C CA . TYR A 1 120 ? -10.409 12.056 16.254 1.00 87.25 120 TYR A CA 1
ATOM 1006 C C . TYR A 1 120 ? -10.138 11.662 17.713 1.00 87.25 120 TYR A C 1
ATOM 1008 O O . TYR A 1 120 ? -9.015 11.270 18.029 1.00 87.25 120 TYR A O 1
ATOM 1016 N N . SER A 1 121 ? -11.156 11.674 18.583 1.00 87.25 121 SER A N 1
ATOM 1017 C CA . SER A 1 121 ? -11.044 11.169 19.955 1.00 87.25 121 SER A CA 1
ATOM 1018 C C . SER A 1 121 ? -11.200 9.646 20.060 1.00 87.25 121 SER A C 1
ATOM 1020 O O . SER A 1 121 ? -11.011 9.100 21.145 1.00 87.25 121 SER A O 1
ATOM 1022 N N . PHE A 1 122 ? -11.454 8.927 18.957 1.00 91.06 122 PHE A N 1
ATOM 1023 C CA . PHE A 1 122 ? -11.663 7.471 18.952 1.00 91.06 122 PHE A CA 1
ATOM 1024 C C . PHE A 1 122 ? -10.554 6.694 19.681 1.00 91.06 122 PHE A C 1
ATOM 1026 O O . PHE A 1 122 ? -10.842 5.849 20.530 1.00 91.06 122 PHE A O 1
ATOM 1033 N N . PHE A 1 123 ? -9.284 6.992 19.382 1.00 88.62 123 PHE A N 1
ATOM 1034 C CA . PHE A 1 123 ? -8.147 6.302 20.004 1.00 88.62 123 PHE A CA 1
ATOM 1035 C C . PHE A 1 123 ? -7.970 6.674 21.482 1.00 88.62 123 PHE A C 1
ATOM 1037 O O . PHE A 1 123 ? -7.643 5.803 22.288 1.00 88.62 123 PHE A O 1
ATOM 1044 N N . SER A 1 124 ? -8.225 7.933 21.854 1.00 86.06 124 SER A N 1
ATOM 1045 C CA . SER A 1 124 ? -8.145 8.378 23.251 1.00 86.06 124 SER A CA 1
ATOM 1046 C C . SER A 1 124 ? -9.275 7.816 24.114 1.00 86.06 124 SER A C 1
ATOM 1048 O O . SER A 1 124 ? -9.023 7.392 25.237 1.00 86.06 124 SER A O 1
ATOM 1050 N N . GLU A 1 125 ? -10.503 7.768 23.593 1.00 87.44 125 GLU A N 1
ATOM 1051 C CA . GLU A 1 125 ? -11.686 7.296 24.322 1.00 87.44 125 GLU A CA 1
ATOM 1052 C C . GLU A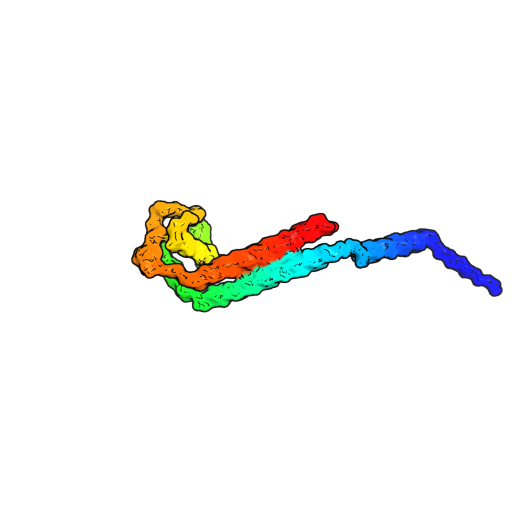 1 125 ? -11.624 5.794 24.593 1.00 87.44 125 GLU A C 1
ATOM 1054 O O . GLU A 1 125 ? -11.851 5.352 25.715 1.00 87.44 125 GLU A O 1
ATOM 1059 N N . ASN A 1 126 ? -11.242 5.009 23.585 1.00 85.06 126 ASN A N 1
ATOM 1060 C CA . ASN A 1 126 ? -11.158 3.556 23.708 1.00 85.06 126 ASN A CA 1
ATOM 1061 C C . ASN A 1 126 ? -9.827 3.079 24.320 1.00 85.06 126 ASN A C 1
ATOM 1063 O O . ASN A 1 126 ? -9.601 1.875 24.424 1.00 85.06 126 ASN A O 1
ATOM 1067 N N . ARG A 1 127 ? -8.925 4.007 24.690 1.00 84.56 127 ARG A N 1
ATOM 1068 C CA . ARG A 1 127 ? -7.544 3.725 25.136 1.00 84.56 127 ARG A CA 1
ATOM 1069 C C . ARG A 1 127 ? -6.813 2.753 24.198 1.00 84.56 127 ARG A C 1
ATOM 1071 O O . ARG A 1 127 ? -6.038 1.902 24.635 1.00 84.56 127 ARG A O 1
ATOM 1078 N N . LEU A 1 128 ? -7.083 2.873 22.900 1.00 86.88 128 LEU A N 1
ATOM 1079 C CA . LEU A 1 128 ? -6.493 2.029 21.868 1.00 86.88 128 LEU A CA 1
ATOM 1080 C C . LEU A 1 128 ? -5.164 2.623 21.411 1.00 86.88 128 LEU A C 1
ATOM 1082 O O . LEU A 1 128 ? -4.949 3.834 21.430 1.00 86.88 128 LEU A O 1
ATOM 1086 N N . THR A 1 129 ? -4.281 1.759 20.926 1.00 88.06 129 THR A N 1
ATOM 1087 C CA . THR A 1 129 ? -3.057 2.171 20.237 1.00 88.06 129 THR A CA 1
ATOM 1088 C C . THR A 1 129 ? -3.020 1.523 18.865 1.00 88.06 129 THR A C 1
ATOM 1090 O O . THR A 1 129 ? -3.608 0.465 18.648 1.00 88.06 129 THR A O 1
ATOM 1093 N N . VAL A 1 130 ? -2.361 2.177 17.910 1.00 88.88 130 VAL A N 1
ATOM 1094 C CA . VAL A 1 130 ? -2.190 1.588 16.583 1.00 88.88 130 VAL A CA 1
ATOM 1095 C C . VAL A 1 130 ? -1.161 0.476 16.654 1.00 88.88 130 VAL A C 1
ATOM 1097 O O . VAL A 1 130 ? -0.002 0.692 17.016 1.00 88.88 130 VAL A O 1
ATOM 1100 N N . SER A 1 131 ? -1.589 -0.714 16.259 1.00 91.62 131 SER A N 1
ATOM 1101 C CA . SER A 1 131 ? -0.756 -1.901 16.272 1.00 91.62 131 SER A CA 1
ATOM 1102 C C . SER A 1 131 ? 0.403 -1.802 15.283 1.00 91.62 131 SER A C 1
ATOM 1104 O O . SER A 1 131 ? 0.285 -1.279 14.170 1.00 91.62 131 SER A O 1
ATOM 1106 N N . ARG A 1 132 ? 1.551 -2.369 15.671 1.00 92.56 132 ARG A N 1
ATOM 1107 C CA . ARG A 1 132 ? 2.787 -2.334 14.869 1.00 92.56 132 ARG A CA 1
ATOM 1108 C C . ARG A 1 132 ? 2.611 -2.953 13.481 1.00 92.56 132 ARG A C 1
ATOM 1110 O O . ARG A 1 132 ? 3.179 -2.442 12.518 1.00 92.56 132 ARG A O 1
ATOM 1117 N N . TRP A 1 133 ? 1.794 -3.999 13.353 1.00 93.81 133 TRP A N 1
ATOM 1118 C CA . TRP A 1 133 ? 1.525 -4.648 12.067 1.00 93.81 133 TRP A CA 1
ATOM 1119 C C . TRP A 1 133 ? 0.879 -3.692 11.054 1.00 93.81 133 TRP A C 1
ATOM 1121 O O . TRP A 1 133 ? 1.218 -3.754 9.877 1.00 93.81 133 TRP A O 1
ATOM 1131 N N . MET A 1 134 ? 0.034 -2.749 11.493 1.00 93.88 134 MET A N 1
ATOM 1132 C CA . MET A 1 134 ? -0.591 -1.753 10.611 1.00 93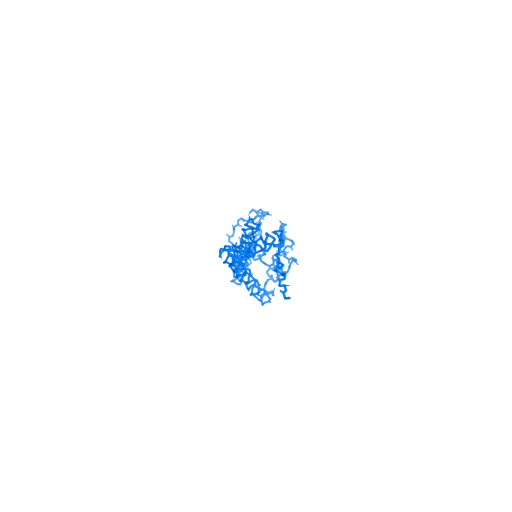.88 134 MET A CA 1
ATOM 1133 C C . MET A 1 134 ? 0.458 -0.806 10.026 1.00 93.88 134 MET A C 1
ATOM 1135 O O . MET A 1 134 ? 0.409 -0.448 8.847 1.00 93.88 134 MET A O 1
ATOM 1139 N N . ILE A 1 135 ? 1.445 -0.431 10.847 1.00 94.06 135 ILE A N 1
ATOM 1140 C CA . ILE A 1 135 ? 2.584 0.389 10.426 1.00 94.06 135 ILE A CA 1
ATOM 1141 C C . ILE A 1 135 ? 3.437 -0.386 9.418 1.00 94.06 135 ILE A C 1
ATOM 1143 O O . ILE A 1 135 ? 3.793 0.163 8.374 1.00 94.06 135 ILE A O 1
ATOM 1147 N N . TYR A 1 136 ? 3.740 -1.659 9.690 1.00 94.88 136 TYR A N 1
ATOM 1148 C CA . TYR A 1 136 ? 4.502 -2.502 8.766 1.00 94.88 136 TYR A CA 1
ATOM 1149 C C . TYR A 1 136 ? 3.769 -2.720 7.441 1.00 94.88 136 TYR A C 1
ATOM 1151 O O . TYR A 1 136 ? 4.372 -2.522 6.389 1.00 94.88 136 TYR A O 1
ATOM 1159 N N . LEU A 1 137 ? 2.468 -3.022 7.474 1.00 94.81 137 LEU A N 1
ATOM 1160 C CA . LEU A 1 137 ? 1.642 -3.176 6.277 1.00 94.81 137 LEU A CA 1
ATOM 1161 C C . LEU A 1 137 ? 1.651 -1.891 5.446 1.00 94.81 137 LEU A C 1
ATOM 1163 O O . LEU A 1 137 ? 1.913 -1.932 4.244 1.00 94.81 137 LEU A O 1
ATOM 1167 N N . SER A 1 138 ? 1.449 -0.735 6.088 1.00 94.25 138 SER A N 1
ATOM 1168 C CA . SER A 1 138 ? 1.496 0.556 5.401 1.00 94.25 138 SER A CA 1
ATOM 1169 C C . SER A 1 138 ? 2.862 0.845 4.774 1.00 94.25 138 SER A C 1
ATOM 1171 O O . SER A 1 138 ? 2.913 1.491 3.727 1.00 94.25 138 SER A O 1
ATOM 1173 N N . ARG A 1 139 ? 3.964 0.432 5.409 1.00 94.50 139 ARG A N 1
ATOM 1174 C CA . ARG A 1 139 ? 5.316 0.623 4.868 1.00 94.50 139 ARG A CA 1
ATOM 1175 C C . ARG A 1 139 ? 5.582 -0.311 3.691 1.00 94.50 139 ARG A C 1
ATOM 1177 O O . ARG A 1 139 ? 6.061 0.168 2.673 1.00 94.50 139 ARG A O 1
ATOM 1184 N N . LEU A 1 140 ? 5.219 -1.590 3.795 1.00 95.81 140 LEU A N 1
ATOM 1185 C CA . LEU A 1 140 ? 5.377 -2.575 2.716 1.00 95.81 140 LEU A CA 1
ATOM 1186 C C . LEU A 1 140 ? 4.659 -2.135 1.439 1.00 95.81 140 LEU A C 1
ATOM 1188 O O . LEU A 1 140 ? 5.256 -2.131 0.368 1.00 95.81 140 LEU A O 1
ATOM 1192 N N . TRP A 1 141 ? 3.416 -1.675 1.563 1.00 95.62 141 TRP A N 1
ATOM 1193 C CA . TRP A 1 141 ? 2.656 -1.146 0.431 1.00 95.62 141 TRP A CA 1
ATOM 1194 C C . TRP A 1 141 ? 3.257 0.133 -0.159 1.00 95.62 141 TRP A C 1
ATOM 1196 O O . TRP A 1 141 ? 3.223 0.324 -1.372 1.00 95.62 141 TRP A O 1
ATOM 1206 N N . LEU A 1 142 ? 3.826 1.010 0.674 1.00 94.81 142 LEU A N 1
ATOM 1207 C CA . LEU A 1 142 ? 4.508 2.212 0.193 1.00 94.81 142 LEU A CA 1
ATOM 1208 C C . LEU A 1 142 ? 5.785 1.853 -0.578 1.00 94.81 142 LEU A C 1
ATOM 1210 O O . LEU A 1 142 ? 6.003 2.389 -1.660 1.00 94.81 142 LEU A O 1
ATOM 1214 N N . PHE A 1 143 ? 6.589 0.916 -0.067 1.00 95.94 143 PHE A N 1
ATOM 1215 C CA . PHE A 1 143 ? 7.765 0.409 -0.776 1.00 95.94 143 PHE A CA 1
ATOM 1216 C C . PHE A 1 143 ? 7.384 -0.285 -2.083 1.00 95.94 143 PHE A C 1
ATOM 1218 O O . PHE A 1 143 ? 7.984 0.009 -3.112 1.00 95.94 143 PHE A O 1
ATOM 1225 N N . ALA A 1 144 ? 6.341 -1.119 -2.077 1.00 96.44 144 ALA A N 1
ATOM 1226 C CA . ALA A 1 144 ? 5.815 -1.726 -3.295 1.00 96.44 144 ALA A CA 1
ATOM 1227 C C . ALA A 1 144 ? 5.388 -0.667 -4.322 1.00 96.44 144 ALA A C 1
ATOM 1229 O O . ALA A 1 144 ? 5.743 -0.769 -5.492 1.00 96.44 144 ALA A O 1
ATOM 1230 N N . GLY A 1 145 ? 4.691 0.385 -3.881 1.00 95.50 145 GLY A N 1
ATOM 1231 C CA . GLY A 1 145 ? 4.309 1.509 -4.734 1.00 95.50 145 GLY A CA 1
ATOM 1232 C C . GLY A 1 145 ? 5.511 2.221 -5.361 1.00 95.50 145 GLY A C 1
ATOM 1233 O O . GLY A 1 145 ? 5.491 2.503 -6.555 1.00 95.50 145 GLY A O 1
ATOM 1234 N N . ILE A 1 146 ? 6.578 2.461 -4.591 1.00 96.62 146 ILE A N 1
ATOM 1235 C CA . ILE A 1 146 ? 7.826 3.054 -5.104 1.00 96.62 146 ILE A CA 1
ATOM 1236 C C . ILE A 1 146 ? 8.492 2.126 -6.126 1.00 96.62 146 ILE A C 1
ATOM 1238 O O . ILE A 1 146 ? 8.919 2.587 -7.182 1.00 96.62 146 ILE A O 1
ATOM 1242 N N . CYS A 1 147 ? 8.551 0.824 -5.844 1.00 97.00 147 CYS A N 1
ATOM 1243 C CA . CYS A 1 147 ? 9.097 -0.167 -6.766 1.00 97.00 147 CYS A CA 1
ATOM 1244 C C . CYS A 1 147 ? 8.329 -0.190 -8.095 1.00 97.00 147 CYS A C 1
ATOM 1246 O O . CYS A 1 147 ? 8.942 -0.108 -9.156 1.00 97.00 147 CYS A O 1
ATOM 1248 N N . TYR A 1 148 ? 6.995 -0.221 -8.052 1.00 96.56 148 TYR A N 1
ATOM 1249 C CA . TYR A 1 148 ? 6.181 -0.182 -9.267 1.00 96.56 148 TYR A CA 1
ATOM 1250 C C . TYR A 1 148 ? 6.288 1.146 -10.012 1.00 96.56 148 TYR A C 1
ATOM 1252 O O . TYR A 1 148 ? 6.292 1.143 -11.240 1.00 96.56 148 TYR A O 1
ATOM 1260 N N . LEU A 1 149 ? 6.426 2.269 -9.303 1.00 96.81 149 LEU A N 1
ATOM 1261 C CA . LEU A 1 149 ? 6.696 3.558 -9.934 1.00 96.81 149 LEU A CA 1
ATOM 1262 C C . LEU A 1 149 ? 8.041 3.537 -10.674 1.00 96.81 149 LEU A C 1
ATOM 1264 O O . LEU A 1 149 ? 8.108 3.977 -11.817 1.00 96.81 149 LEU A O 1
ATOM 1268 N N . ALA A 1 150 ? 9.091 2.977 -10.068 1.00 95.38 150 ALA A N 1
ATOM 1269 C CA . ALA A 1 150 ? 10.390 2.819 -10.720 1.00 95.38 150 ALA A CA 1
ATOM 1270 C C . ALA A 1 150 ? 10.297 1.928 -11.970 1.00 95.38 150 ALA A C 1
ATOM 1272 O O . ALA A 1 150 ? 10.856 2.268 -13.012 1.00 95.38 150 ALA A O 1
ATOM 1273 N N . THR A 1 151 ? 9.539 0.829 -11.905 1.00 95.25 151 THR A N 1
ATOM 1274 C CA . THR A 1 151 ? 9.267 -0.022 -13.071 1.00 95.25 151 THR A CA 1
ATOM 1275 C C . THR A 1 151 ? 8.497 0.721 -14.160 1.00 95.25 151 THR A C 1
ATOM 1277 O O . THR A 1 151 ? 8.883 0.651 -15.323 1.00 95.25 151 THR A O 1
ATOM 1280 N N . ALA A 1 152 ? 7.452 1.471 -13.806 1.00 96.25 152 ALA A N 1
ATOM 1281 C CA . ALA A 1 152 ? 6.681 2.264 -14.760 1.00 96.25 152 ALA A CA 1
ATOM 1282 C C . ALA A 1 152 ? 7.551 3.324 -15.452 1.00 96.25 152 ALA A C 1
ATOM 1284 O O . ALA A 1 152 ? 7.468 3.483 -16.667 1.00 96.25 152 ALA A O 1
ATOM 1285 N N . LEU A 1 153 ? 8.433 3.996 -14.706 1.00 95.62 153 LEU A N 1
ATOM 1286 C CA . LEU A 1 153 ? 9.399 4.942 -15.266 1.00 95.62 153 LEU A CA 1
ATOM 1287 C C . LEU A 1 153 ? 10.399 4.252 -16.200 1.00 95.62 153 LEU A C 1
ATOM 1289 O O . LEU A 1 153 ? 10.666 4.772 -17.278 1.00 95.62 153 LEU A O 1
ATOM 1293 N N . ALA A 1 154 ? 10.909 3.071 -15.840 1.00 93.31 154 ALA A N 1
ATOM 1294 C CA . ALA A 1 154 ? 11.798 2.302 -16.712 1.00 93.31 154 ALA A CA 1
ATOM 1295 C C . ALA A 1 154 ? 11.108 1.918 -18.033 1.00 93.31 154 ALA A C 1
ATOM 1297 O O . ALA A 1 154 ? 11.689 2.084 -19.103 1.00 93.31 154 ALA A O 1
ATOM 1298 N N . VAL A 1 155 ? 9.851 1.466 -17.970 1.00 93.56 155 VAL A N 1
ATOM 1299 C CA . VAL A 1 155 ? 9.043 1.146 -19.159 1.00 93.56 155 VAL A CA 1
ATOM 1300 C C . VAL A 1 155 ? 8.777 2.393 -20.001 1.00 93.56 155 VAL A C 1
ATOM 1302 O O . VAL A 1 155 ? 8.902 2.335 -21.223 1.00 93.56 155 VAL A O 1
ATOM 1305 N N . LEU A 1 156 ? 8.451 3.525 -19.373 1.00 94.44 156 LEU A N 1
ATOM 1306 C CA . LEU A 1 156 ? 8.233 4.795 -20.066 1.00 94.44 156 LEU A CA 1
ATOM 1307 C C . LEU A 1 156 ? 9.501 5.260 -20.794 1.00 94.44 156 LEU A C 1
ATOM 1309 O O . LEU A 1 156 ? 9.430 5.620 -21.964 1.00 94.44 156 LEU A O 1
ATOM 1313 N N . ILE A 1 157 ? 10.663 5.183 -20.139 1.00 92.50 157 ILE A N 1
ATOM 1314 C CA . ILE A 1 157 ? 11.958 5.520 -20.747 1.00 92.50 157 ILE A CA 1
ATOM 1315 C C . ILE A 1 157 ? 12.233 4.618 -21.956 1.00 92.50 157 ILE A C 1
ATOM 1317 O O . ILE A 1 157 ? 12.546 5.123 -23.030 1.00 92.50 157 ILE A O 1
ATOM 1321 N N . LEU A 1 158 ? 12.057 3.301 -21.819 1.00 89.94 158 LEU A N 1
ATOM 1322 C CA . LEU A 1 158 ? 12.227 2.360 -22.934 1.00 89.94 158 LEU A CA 1
ATOM 1323 C C . LEU A 1 158 ? 11.245 2.622 -24.083 1.00 89.94 158 LEU A C 1
ATOM 1325 O O . LEU A 1 158 ? 11.607 2.455 -25.241 1.00 89.94 158 LEU A O 1
ATOM 1329 N N . SER A 1 159 ? 10.020 3.048 -23.772 1.00 90.44 159 SER A N 1
ATOM 1330 C CA . SER A 1 159 ? 8.997 3.357 -24.780 1.00 90.44 159 SER A CA 1
ATOM 1331 C C . SER A 1 159 ? 9.317 4.622 -25.579 1.00 90.44 159 SER A C 1
ATOM 1333 O O . SER A 1 159 ? 8.875 4.734 -26.713 1.00 90.44 159 SER A O 1
ATOM 1335 N N . ILE A 1 160 ? 10.059 5.568 -24.993 1.00 90.81 160 ILE A N 1
ATOM 1336 C CA . ILE A 1 160 ? 10.508 6.798 -25.667 1.00 90.81 160 ILE A CA 1
ATOM 1337 C C . ILE A 1 160 ? 11.785 6.553 -26.486 1.00 90.81 160 ILE A C 1
ATOM 1339 O O . ILE A 1 160 ? 11.997 7.215 -27.497 1.00 90.81 160 ILE A O 1
ATOM 1343 N N . LEU A 1 161 ? 12.652 5.637 -26.039 1.00 81.88 161 LEU A N 1
ATOM 1344 C CA . LEU A 1 161 ? 13.915 5.310 -26.716 1.00 81.88 161 LEU A CA 1
ATOM 1345 C C . LEU A 1 161 ? 13.736 4.436 -27.969 1.00 81.88 161 LEU A C 1
ATOM 1347 O O . LEU A 1 161 ? 14.625 4.424 -28.819 1.00 81.88 161 LEU A O 1
ATOM 1351 N N . ARG A 1 162 ? 12.624 3.703 -28.057 1.00 72.00 162 ARG A N 1
ATOM 1352 C CA . ARG A 1 162 ? 12.301 2.771 -29.143 1.00 72.00 162 ARG A CA 1
ATOM 1353 C C . ARG A 1 162 ? 11.588 3.450 -30.307 1.00 72.00 162 ARG A C 1
ATOM 1355 O O . ARG A 1 162 ? 11.874 3.040 -31.456 1.00 72.00 162 ARG A O 1
#

Organism: NCBI:txid472694

Secondary structure (DSSP, 8-state):
------PPPHHHHHHHHHHHHHHHHHHH-S-HHHHHHHHHHHHHHHHHHHHHHHHHHHHHHHHHHHHHHHHHHHHH-PPPTTHHHHTTSHHHHHHHHHHHHHHHHTTPPPTTS-TT-GGGGHHHHTT----HHHHHHHHHHHHHHHHHHHHHHHHHHHHHH-

Sequence (162 aa):
MLLARQWAPWSVVISVVRQAKKQLIIYWGQPVTEFYISRAGLFFGLAGSFFIFISFFLYAFNRKEYDKLISLFLEKYQFPPPYSFYHMAGYFGAYQMCRFFIKLSMNKRISAFNKDSPAYSFFSENRLTVSRWMIYLSRLWLFAGICYLATALAVLILSILR

pLDDT: mean 84.78, std 13.61, range [40.28, 97.19]

Foldseek 3Di:
DDDDPDDDPPVVVVVVVVVVVVVCCVVVVPPVVLVVLLVLLVVLLVLLVVLLVVLVVLCVVCVVVLVVVVVLLVVPHDDFPPLNVLVVVRSVSLLVVLVVVVCLQVLHDDPRDDSPDPSSCSCVVVVHDRDPSSVSSNVSNVSSVVSNVSSVVSVVVSVVVD

Radius of gyration: 29.24 Å; chains: 1; bounding box: 55×46×97 Å